Protein AF-A0A430PZG7-F1 (afdb_monomer_lite)

Foldseek 3Di:
DDDPPPPPPPPPPVQAKEWPDDPPDPDAWEWEQPPVVQFIDTPPFTAIDHDPPWWWDAKAKQADPQDGDQPQKGKAAPGGVRRGIGIGGRPVSVVVCVVVVNPSCPPQKGWIWMKIWTPDVVIHMHPTHIYIYHPDPPPPDDD

Structure (mmCIF, N/CA/C/O backbone):
data_AF-A0A430PZG7-F1
#
_entry.id   AF-A0A430PZG7-F1
#
loop_
_atom_site.group_PDB
_atom_site.id
_atom_site.type_symbol
_atom_site.label_atom_id
_atom_site.label_alt_id
_atom_site.label_comp_id
_atom_site.label_asym_id
_atom_site.label_entity_id
_atom_site.label_seq_id
_atom_site.pdbx_PDB_ins_code
_atom_site.Cartn_x
_atom_site.Cartn_y
_atom_site.Cartn_z
_atom_site.occupancy
_atom_site.B_iso_or_equiv
_atom_site.auth_seq_id
_atom_site.auth_comp_id
_atom_site.auth_asym_id
_atom_site.auth_atom_id
_atom_site.pdbx_PDB_model_num
ATOM 1 N N . MET A 1 1 ? 17.351 0.951 -57.650 1.00 34.56 1 MET A N 1
ATOM 2 C CA . MET A 1 1 ? 17.457 1.573 -56.314 1.00 34.56 1 MET A CA 1
ATOM 3 C C . MET A 1 1 ? 16.177 1.253 -55.570 1.00 34.56 1 MET A C 1
ATOM 5 O O . MET A 1 1 ? 15.161 1.896 -55.786 1.00 34.56 1 MET A O 1
ATOM 9 N N . THR A 1 2 ? 16.190 0.159 -54.822 1.00 31.84 2 THR A N 1
ATOM 10 C CA . THR A 1 2 ? 15.036 -0.359 -54.086 1.00 31.84 2 THR A CA 1
ATOM 11 C C . THR A 1 2 ? 15.119 0.154 -52.655 1.00 31.84 2 THR A C 1
ATOM 13 O O . THR A 1 2 ? 16.072 -0.141 -51.938 1.00 31.84 2 THR A O 1
ATOM 16 N N . TYR A 1 3 ? 14.143 0.974 -52.271 1.00 30.98 3 TYR A N 1
ATOM 17 C CA . TYR A 1 3 ? 13.978 1.476 -50.913 1.00 30.98 3 TYR A CA 1
ATOM 18 C C . TYR A 1 3 ? 13.617 0.306 -50.001 1.00 30.98 3 TYR A C 1
ATOM 20 O O . TYR A 1 3 ? 12.528 -0.253 -50.102 1.00 30.98 3 TYR A O 1
ATOM 28 N N . ASN A 1 4 ? 14.547 -0.080 -49.132 1.00 33.75 4 ASN A N 1
ATOM 29 C CA . ASN A 1 4 ? 14.292 -1.056 -48.085 1.00 33.75 4 ASN A CA 1
ATOM 30 C C . ASN A 1 4 ? 13.830 -0.295 -46.837 1.00 33.75 4 ASN A C 1
ATOM 32 O O . ASN A 1 4 ? 14.594 -0.056 -45.904 1.00 33.75 4 ASN A O 1
ATOM 36 N N . THR A 1 5 ? 12.581 0.171 -46.855 1.00 40.25 5 THR A N 1
ATOM 37 C CA . THR A 1 5 ? 11.892 0.658 -45.657 1.00 40.25 5 THR A CA 1
ATOM 38 C C . THR A 1 5 ? 11.521 -0.565 -44.833 1.00 40.25 5 THR A C 1
ATOM 40 O O . THR A 1 5 ? 10.411 -1.090 -44.901 1.00 40.25 5 THR A O 1
ATOM 43 N N . GLN A 1 6 ? 12.496 -1.060 -44.078 1.00 38.19 6 GLN A N 1
ATOM 44 C CA . GLN A 1 6 ? 12.262 -2.053 -43.049 1.00 38.19 6 GLN A CA 1
ATOM 45 C C . GLN A 1 6 ? 11.405 -1.370 -41.981 1.00 38.19 6 GLN A C 1
ATOM 47 O O . GLN A 1 6 ? 11.902 -0.614 -41.149 1.00 38.19 6 GLN A O 1
ATOM 52 N N . LEU A 1 7 ? 10.086 -1.574 -42.077 1.00 35.38 7 LEU A N 1
ATOM 53 C CA . LEU A 1 7 ? 9.143 -1.293 -41.007 1.00 35.38 7 LEU A CA 1
ATOM 54 C C . LEU A 1 7 ? 9.646 -2.049 -39.774 1.00 35.38 7 LEU A C 1
ATOM 56 O O . LEU A 1 7 ? 9.377 -3.238 -39.602 1.00 35.38 7 LEU A O 1
ATOM 60 N N . CYS A 1 8 ? 10.382 -1.355 -38.909 1.00 32.94 8 CYS A N 1
ATOM 61 C CA . CYS A 1 8 ? 10.441 -1.710 -37.506 1.00 32.94 8 CYS A CA 1
ATOM 62 C C . CYS A 1 8 ? 8.999 -1.638 -37.017 1.00 32.94 8 CYS A C 1
ATOM 64 O O . CYS A 1 8 ? 8.480 -0.561 -36.731 1.00 32.94 8 CYS A O 1
ATOM 66 N N . ALA A 1 9 ? 8.334 -2.791 -36.992 1.00 35.56 9 ALA A N 1
ATOM 67 C CA . ALA A 1 9 ? 7.151 -2.998 -36.192 1.00 35.56 9 ALA A CA 1
ATOM 68 C C . ALA A 1 9 ? 7.546 -2.620 -34.763 1.00 35.56 9 ALA A C 1
ATOM 70 O O . ALA A 1 9 ? 8.188 -3.391 -34.051 1.00 35.56 9 ALA A O 1
ATOM 71 N N . VAL A 1 10 ? 7.239 -1.378 -34.386 1.00 34.78 10 VAL A N 1
ATOM 72 C CA . VAL A 1 10 ? 7.299 -0.897 -33.015 1.00 34.78 10 VAL A CA 1
ATOM 73 C C . VAL A 1 10 ? 6.236 -1.700 -32.289 1.00 34.78 10 VAL A C 1
ATOM 75 O O . VAL A 1 10 ? 5.068 -1.322 -32.222 1.00 34.78 10 VAL A O 1
ATOM 78 N N . ILE A 1 11 ? 6.632 -2.876 -31.811 1.00 37.03 11 ILE A N 1
ATOM 79 C CA . ILE A 1 11 ? 5.901 -3.584 -30.780 1.00 37.03 11 ILE A CA 1
ATOM 80 C C . ILE A 1 11 ? 5.936 -2.613 -29.605 1.00 37.03 11 ILE A C 1
ATOM 82 O O . ILE A 1 11 ? 6.942 -2.504 -28.906 1.00 37.03 11 ILE A O 1
ATOM 86 N N . PHE A 1 12 ? 4.857 -1.846 -29.443 1.00 36.16 12 PHE A N 1
ATOM 87 C CA . PHE A 1 12 ? 4.535 -1.122 -28.224 1.00 36.16 12 PHE A CA 1
ATOM 88 C C . PHE A 1 12 ? 4.353 -2.174 -27.125 1.00 36.16 12 PHE A C 1
ATOM 90 O O . PHE A 1 12 ? 3.245 -2.496 -26.705 1.00 36.16 12 PHE A O 1
ATOM 97 N N . VAL A 1 13 ? 5.461 -2.737 -26.644 1.00 39.88 13 VAL A N 1
ATOM 98 C CA . VAL A 1 13 ? 5.523 -3.249 -25.288 1.00 39.88 13 VAL A CA 1
ATOM 99 C C . VAL A 1 13 ? 5.446 -1.988 -24.444 1.00 39.88 13 VAL A C 1
ATOM 101 O O . VAL A 1 13 ? 6.457 -1.365 -24.131 1.00 39.88 13 VAL A O 1
ATOM 104 N N . GLN A 1 14 ? 4.222 -1.527 -24.179 1.00 46.38 14 GLN A N 1
ATOM 105 C CA . GLN A 1 14 ? 3.980 -0.585 -23.102 1.00 46.38 14 GLN A CA 1
ATOM 106 C C . GLN A 1 14 ? 4.698 -1.181 -21.891 1.00 46.38 14 GLN A C 1
ATOM 108 O O . GLN A 1 14 ? 4.328 -2.254 -21.415 1.00 46.38 14 GLN A O 1
ATOM 113 N N . CYS A 1 15 ? 5.787 -0.538 -21.472 1.00 50.47 15 CYS A N 1
ATOM 114 C CA . CYS A 1 15 ? 6.477 -0.809 -20.221 1.00 50.47 15 CYS A CA 1
ATOM 115 C C . CYS A 1 15 ? 5.497 -0.504 -19.079 1.00 50.47 15 CYS A C 1
ATOM 117 O O . CYS A 1 15 ? 5.579 0.549 -18.457 1.00 50.47 15 CYS A O 1
ATOM 119 N N . GLU A 1 16 ? 4.499 -1.362 -18.876 1.00 62.16 16 GLU A N 1
ATOM 120 C CA . GLU A 1 16 ? 3.586 -1.284 -17.744 1.00 62.16 16 GLU A CA 1
ATOM 121 C C . GLU A 1 16 ? 4.390 -1.664 -16.493 1.00 62.16 16 GLU A C 1
ATOM 123 O O . GLU A 1 16 ? 5.098 -2.672 -16.481 1.00 62.16 16 GLU A O 1
ATOM 128 N N . LEU A 1 17 ? 4.301 -0.855 -15.436 1.00 68.44 17 LEU A N 1
ATOM 129 C CA . LEU A 1 17 ? 4.781 -1.267 -14.120 1.00 68.44 17 LEU A CA 1
ATOM 130 C C . LEU A 1 17 ? 3.878 -2.393 -13.616 1.00 68.44 17 LEU A C 1
ATOM 132 O O . LEU A 1 17 ? 2.650 -2.327 -13.742 1.00 68.44 17 LEU A O 1
ATOM 136 N N . PHE A 1 18 ? 4.470 -3.417 -13.010 1.00 76.94 18 PHE A N 1
ATOM 137 C CA . PHE A 1 18 ? 3.711 -4.555 -12.501 1.00 76.94 18 PHE A CA 1
ATOM 138 C C . PHE A 1 18 ? 3.881 -4.691 -11.004 1.00 76.94 18 PHE A C 1
ATOM 140 O O . PHE A 1 18 ? 4.984 -4.588 -10.480 1.00 76.94 18 PHE A O 1
ATOM 147 N N . TRP A 1 19 ? 2.793 -5.004 -10.316 1.00 80.06 19 TRP A N 1
ATOM 148 C CA . TRP A 1 19 ? 2.887 -5.481 -8.948 1.00 80.06 19 TRP A CA 1
ATOM 149 C C . TRP A 1 19 ? 3.548 -6.863 -8.896 1.00 80.06 19 TRP A C 1
ATOM 151 O O . TRP A 1 19 ? 3.522 -7.628 -9.862 1.00 80.06 19 TRP A O 1
ATOM 161 N N . ASN A 1 20 ? 4.101 -7.213 -7.740 1.00 78.12 20 ASN A N 1
ATOM 162 C CA . ASN A 1 20 ? 4.488 -8.583 -7.413 1.00 78.12 20 ASN A CA 1
ATOM 163 C C . ASN A 1 20 ? 3.282 -9.528 -7.210 1.00 78.12 20 ASN A C 1
ATOM 165 O O . ASN A 1 20 ? 3.479 -10.737 -7.100 1.00 78.12 20 ASN A O 1
ATOM 169 N N . PHE A 1 21 ? 2.050 -9.006 -7.201 1.00 71.88 21 PHE A N 1
ATOM 170 C CA . PHE A 1 21 ? 0.810 -9.786 -7.186 1.00 71.88 21 PHE A CA 1
ATOM 171 C C . PHE A 1 21 ? 0.564 -10.525 -8.522 1.00 71.88 21 PHE A C 1
ATOM 173 O O . PHE A 1 21 ? 0.970 -10.041 -9.584 1.00 71.88 21 PHE A O 1
ATOM 180 N N . PRO A 1 22 ? -0.148 -11.668 -8.533 1.00 64.62 22 PRO A N 1
ATOM 181 C CA . PRO A 1 22 ? -0.495 -12.358 -9.775 1.00 64.62 22 PRO A CA 1
ATOM 182 C C . PRO A 1 22 ? -1.422 -11.496 -10.655 1.00 64.62 22 PRO A C 1
ATOM 184 O O . PRO A 1 22 ? -2.480 -11.056 -10.209 1.00 64.62 22 PRO A O 1
ATOM 187 N N . ARG A 1 23 ? -1.070 -11.306 -11.937 1.00 53.47 23 ARG A N 1
ATOM 188 C CA . ARG A 1 23 ? -1.776 -10.415 -12.894 1.00 53.47 23 ARG A CA 1
ATOM 189 C C . ARG A 1 23 ? -3.257 -10.769 -13.121 1.00 53.47 23 ARG A C 1
ATOM 191 O O . ARG A 1 23 ? -4.040 -9.888 -13.460 1.00 53.47 23 ARG A O 1
ATOM 198 N N . ASN A 1 24 ? -3.627 -12.037 -12.922 1.00 56.62 24 ASN A N 1
ATOM 199 C CA . ASN A 1 24 ? -4.987 -12.566 -13.103 1.00 56.62 24 ASN A CA 1
ATOM 200 C C . ASN A 1 24 ? -5.704 -12.851 -11.775 1.00 56.62 24 ASN A C 1
ATOM 202 O O . ASN A 1 24 ? -6.746 -13.510 -11.774 1.00 56.62 24 ASN A O 1
ATOM 206 N N . SER A 1 25 ? -5.147 -12.408 -10.645 1.00 51.81 25 SER A N 1
ATOM 207 C CA . SER A 1 25 ? -5.784 -12.653 -9.360 1.00 51.81 25 SER A CA 1
ATOM 208 C C . SER A 1 25 ? -7.053 -11.803 -9.252 1.00 51.81 25 SER A C 1
ATOM 210 O O . SER A 1 25 ? -7.007 -10.574 -9.246 1.00 51.81 25 SER A O 1
ATOM 212 N N . ARG A 1 26 ? -8.206 -12.480 -9.200 1.00 55.75 26 ARG A N 1
ATOM 213 C CA . ARG A 1 26 ? -9.476 -11.898 -8.736 1.00 55.75 26 ARG A CA 1
ATOM 214 C C . ARG A 1 26 ? -9.515 -11.792 -7.208 1.00 55.75 26 ARG A C 1
ATOM 216 O O . ARG A 1 26 ? -10.547 -11.415 -6.659 1.00 55.75 26 ARG A O 1
ATOM 223 N N . GLU A 1 27 ? -8.442 -12.184 -6.525 1.00 56.06 27 GLU A N 1
ATOM 224 C CA . GLU A 1 27 ? -8.384 -12.185 -5.074 1.00 56.06 27 GLU A CA 1
ATOM 225 C C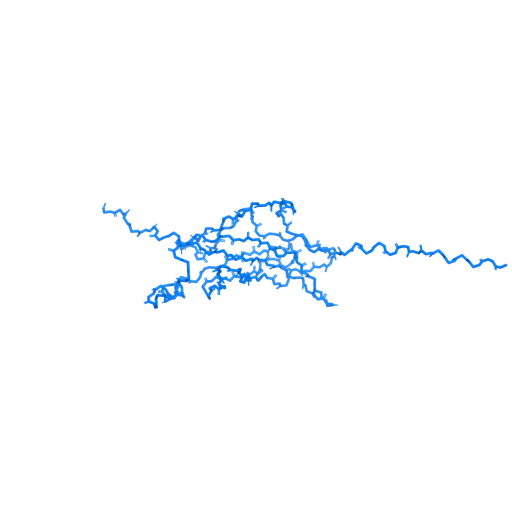 . GLU A 1 27 ? -8.264 -10.749 -4.586 1.00 56.06 27 GLU A C 1
ATOM 227 O O . GLU A 1 27 ? -7.464 -9.950 -5.070 1.00 56.06 27 GLU A O 1
ATOM 232 N N . VAL A 1 28 ? -9.102 -10.428 -3.615 1.00 61.09 28 VAL A N 1
ATOM 233 C CA . VAL A 1 28 ? -8.992 -9.209 -2.838 1.00 61.09 28 VAL A CA 1
ATOM 234 C C . VAL A 1 28 ? -8.061 -9.545 -1.678 1.00 61.09 28 VAL A C 1
ATOM 236 O O . VAL A 1 28 ? -8.446 -10.276 -0.772 1.00 61.09 28 VAL A O 1
ATOM 239 N N . PHE A 1 29 ? -6.820 -9.069 -1.721 1.00 68.12 29 PHE A N 1
ATOM 240 C CA . PHE A 1 29 ? -5.896 -9.193 -0.584 1.00 68.12 29 PHE A CA 1
ATOM 241 C C . PHE A 1 29 ? -6.367 -8.335 0.589 1.00 68.12 29 PHE A C 1
ATOM 243 O O . PHE A 1 29 ? -6.861 -7.207 0.441 1.00 68.12 29 PHE A O 1
ATOM 250 N N . HIS A 1 30 ? -6.174 -8.919 1.764 1.00 70.44 30 HIS A N 1
ATOM 251 C CA . HIS A 1 30 ? -6.476 -8.332 3.051 1.00 70.44 30 HIS A CA 1
ATOM 252 C C . HIS A 1 30 ? -5.224 -7.648 3.596 1.00 70.44 30 HIS A C 1
ATOM 254 O O . HIS A 1 30 ? -4.127 -8.209 3.602 1.00 70.44 30 HIS A O 1
ATOM 260 N N . ALA A 1 31 ? -5.405 -6.411 4.030 1.00 76.06 31 ALA A N 1
ATOM 261 C CA . ALA A 1 31 ? -4.413 -5.612 4.710 1.00 76.06 31 ALA A CA 1
ATOM 262 C C . ALA A 1 31 ? -4.834 -5.467 6.174 1.00 76.06 31 ALA A C 1
ATOM 264 O O . ALA A 1 31 ? -5.968 -5.078 6.465 1.00 76.06 31 ALA A O 1
ATOM 265 N N . TYR A 1 32 ? -3.919 -5.784 7.085 1.00 75.38 32 TYR A N 1
ATOM 266 C CA . TYR A 1 32 ? -4.182 -5.807 8.520 1.00 75.38 32 TYR A CA 1
ATOM 267 C C . TYR A 1 32 ? -3.515 -4.619 9.192 1.00 75.38 32 TYR A C 1
ATOM 269 O O . TYR A 1 32 ? -2.310 -4.399 9.042 1.00 75.38 32 TYR A O 1
ATOM 277 N N . VAL A 1 33 ? -4.296 -3.849 9.945 1.00 74.12 33 VAL A N 1
ATOM 278 C CA . VAL A 1 33 ? -3.761 -2.752 10.749 1.00 74.12 33 VAL A CA 1
ATOM 279 C C . VAL A 1 33 ? -3.058 -3.331 11.975 1.00 74.12 33 VAL A C 1
ATOM 281 O O . VAL A 1 33 ? -3.681 -3.953 12.829 1.00 74.12 33 VAL A O 1
ATOM 284 N N . ASN A 1 34 ? -1.751 -3.101 12.084 1.00 72.50 34 ASN A N 1
ATOM 285 C CA . ASN A 1 34 ? -1.009 -3.338 13.313 1.00 72.50 34 ASN A CA 1
ATOM 286 C C . ASN A 1 34 ? -0.965 -2.034 14.113 1.00 72.50 34 ASN A C 1
ATOM 288 O O . ASN A 1 34 ? -0.088 -1.194 13.906 1.00 72.50 34 ASN A O 1
ATOM 292 N N . GLU A 1 35 ? -1.918 -1.877 15.032 1.00 67.12 35 GLU A N 1
ATOM 293 C CA . GLU A 1 35 ? -2.051 -0.668 15.854 1.00 67.12 35 GLU A CA 1
ATOM 294 C C . GLU A 1 35 ? -0.794 -0.390 16.693 1.00 67.12 35 GLU A C 1
ATOM 296 O O . GLU A 1 35 ? -0.384 0.758 16.817 1.00 67.12 35 GLU A O 1
ATOM 301 N N . LYS A 1 36 ? -0.124 -1.433 17.207 1.00 70.25 36 LYS A N 1
ATOM 302 C CA . LYS A 1 36 ? 1.083 -1.285 18.043 1.00 70.25 36 LYS A CA 1
ATOM 303 C C . LYS A 1 36 ? 2.286 -0.754 17.268 1.00 70.25 36 LYS A C 1
ATOM 305 O O . LYS A 1 36 ? 3.135 -0.088 17.848 1.00 70.25 36 LYS A O 1
ATOM 310 N N . ALA A 1 37 ? 2.384 -1.108 15.990 1.00 66.81 37 ALA A N 1
ATOM 311 C CA . ALA A 1 37 ? 3.490 -0.717 15.125 1.00 66.81 37 ALA A CA 1
ATOM 312 C C . ALA A 1 37 ? 3.136 0.454 14.196 1.00 66.81 37 ALA A C 1
ATOM 314 O O . ALA A 1 37 ? 3.961 0.807 13.358 1.00 66.81 37 ALA A O 1
ATOM 315 N N . HIS A 1 38 ? 1.912 0.996 14.277 1.00 72.19 38 HIS A N 1
ATOM 316 C CA . HIS A 1 38 ? 1.384 2.050 13.393 1.00 72.19 38 HIS A CA 1
ATOM 317 C C . HIS A 1 38 ? 1.593 1.762 11.894 1.00 72.19 38 HIS A C 1
ATOM 319 O O . HIS A 1 38 ? 1.737 2.660 11.060 1.00 72.19 38 HIS A O 1
ATOM 325 N N . THR A 1 39 ? 1.597 0.478 11.535 1.00 73.81 39 THR A N 1
ATOM 326 C CA . THR A 1 39 ? 1.826 -0.013 10.173 1.00 73.81 39 THR A CA 1
ATOM 327 C C . THR A 1 39 ? 0.652 -0.846 9.713 1.00 73.81 39 THR A C 1
ATOM 329 O O . THR A 1 39 ? -0.072 -1.436 10.514 1.00 73.81 39 THR A O 1
ATOM 332 N N . ILE A 1 40 ? 0.472 -0.915 8.400 1.00 77.31 40 ILE A N 1
ATOM 333 C CA . ILE A 1 40 ? -0.470 -1.847 7.803 1.00 77.31 40 ILE A CA 1
ATOM 334 C C . ILE A 1 40 ? 0.327 -2.937 7.109 1.00 77.31 40 ILE A C 1
ATOM 336 O O . ILE A 1 40 ? 1.117 -2.679 6.199 1.00 77.31 40 ILE A O 1
ATOM 340 N N . GLN A 1 41 ? 0.111 -4.164 7.559 1.00 76.69 41 GLN A N 1
ATOM 341 C CA . GLN A 1 41 ? 0.723 -5.339 6.972 1.00 76.69 41 GLN A CA 1
ATOM 342 C C . GLN A 1 41 ? -0.119 -5.793 5.786 1.00 76.69 41 GLN A C 1
ATOM 344 O O . GLN A 1 41 ? -1.307 -6.082 5.924 1.00 76.69 41 GLN A O 1
ATOM 349 N N . VAL A 1 42 ? 0.508 -5.847 4.615 1.00 75.62 42 VAL A N 1
ATOM 350 C CA . VAL A 1 42 ? -0.094 -6.345 3.377 1.00 75.62 42 VAL A CA 1
ATOM 351 C C . VAL A 1 42 ? 0.654 -7.606 2.979 1.00 75.62 42 VAL A C 1
ATOM 353 O O . VAL A 1 42 ? 1.887 -7.600 2.943 1.00 75.62 42 VAL A O 1
ATOM 356 N N . PHE A 1 43 ? -0.087 -8.677 2.700 1.00 70.69 43 PHE A N 1
ATOM 357 C CA . PHE A 1 43 ? 0.477 -9.945 2.253 1.00 70.69 43 PHE A CA 1
ATOM 358 C C . PHE A 1 43 ? -0.111 -10.350 0.889 1.00 70.69 43 PHE A C 1
ATOM 360 O O . PHE A 1 43 ? -1.331 -10.481 0.786 1.00 70.69 43 PHE A O 1
ATOM 367 N N . PRO A 1 44 ? 0.733 -10.573 -0.144 1.00 72.88 44 PRO A N 1
ATOM 368 C CA . PRO A 1 44 ? 2.191 -10.401 -0.129 1.00 72.88 44 PRO A CA 1
ATOM 369 C C . PRO A 1 44 ? 2.602 -8.918 -0.022 1.00 72.88 44 PRO A C 1
ATOM 371 O O . PRO A 1 44 ? 1.780 -8.019 -0.191 1.00 72.88 44 PRO A O 1
ATOM 374 N N . SER A 1 45 ? 3.868 -8.661 0.321 1.00 79.25 45 SER A N 1
ATOM 375 C CA . SER A 1 45 ? 4.371 -7.301 0.555 1.00 79.25 45 SER A CA 1
ATOM 376 C C . SER A 1 45 ? 4.226 -6.416 -0.683 1.00 79.25 45 SER A C 1
ATOM 378 O O . SER A 1 45 ? 4.266 -6.897 -1.811 1.00 79.25 45 SER A O 1
ATOM 380 N N . ILE A 1 46 ? 4.088 -5.107 -0.485 1.00 84.38 46 ILE A N 1
ATOM 381 C CA . ILE A 1 46 ? 3.939 -4.155 -1.589 1.00 84.38 46 ILE A CA 1
ATOM 382 C C . ILE A 1 46 ? 5.288 -3.975 -2.291 1.00 84.38 46 ILE A C 1
ATOM 384 O O . ILE A 1 46 ? 6.178 -3.266 -1.813 1.00 84.38 46 ILE A O 1
ATOM 388 N N . GLN A 1 47 ? 5.424 -4.614 -3.450 1.00 88.00 47 GLN A N 1
ATOM 389 C CA . GLN A 1 47 ? 6.589 -4.480 -4.312 1.00 88.00 47 GLN A CA 1
ATOM 390 C C . GLN A 1 47 ? 6.164 -4.278 -5.766 1.00 88.00 47 GLN A C 1
ATOM 392 O O . GLN A 1 47 ? 5.348 -5.019 -6.315 1.00 88.00 47 GLN A O 1
ATOM 397 N N . VAL A 1 48 ? 6.778 -3.294 -6.409 1.00 85.75 48 VAL A N 1
ATOM 398 C CA . VAL A 1 48 ? 6.605 -2.986 -7.825 1.00 85.75 48 VAL A CA 1
ATOM 399 C C . VAL A 1 48 ? 7.818 -3.499 -8.589 1.00 85.75 48 VAL A C 1
ATOM 401 O O . VAL A 1 48 ? 8.960 -3.192 -8.255 1.00 85.75 48 VAL A O 1
ATOM 404 N N . LYS A 1 49 ? 7.574 -4.274 -9.642 1.00 87.69 49 LYS A N 1
ATOM 405 C CA . LYS A 1 49 ? 8.575 -4.602 -10.651 1.00 87.69 49 LYS A CA 1
ATOM 406 C C . LYS A 1 49 ? 8.765 -3.382 -11.538 1.00 87.69 49 LYS A C 1
ATOM 408 O O . LYS A 1 49 ? 7.894 -3.040 -12.340 1.00 87.69 49 LYS A O 1
ATOM 413 N N . LEU A 1 50 ? 9.903 -2.732 -11.345 1.00 85.00 50 LEU A N 1
ATOM 414 C CA . LEU A 1 50 ? 10.325 -1.582 -12.125 1.00 85.00 50 LEU A CA 1
ATOM 415 C C . LEU A 1 50 ? 10.871 -2.055 -13.473 1.00 85.00 50 LEU A C 1
ATOM 417 O O . LEU A 1 50 ? 11.527 -3.092 -13.567 1.00 85.00 50 LEU A O 1
ATOM 421 N N . THR A 1 51 ? 10.581 -1.295 -14.523 1.00 81.50 51 THR A N 1
ATOM 422 C CA . THR A 1 51 ? 11.284 -1.433 -15.801 1.00 81.50 51 THR A CA 1
ATOM 423 C C . THR A 1 51 ? 12.701 -0.878 -15.665 1.00 81.50 51 THR A C 1
ATOM 425 O O . THR A 1 51 ? 12.941 -0.066 -14.772 1.00 81.50 51 THR A O 1
ATOM 428 N N . ASN A 1 52 ? 13.635 -1.311 -16.520 1.00 74.12 52 ASN A N 1
ATOM 429 C CA . ASN A 1 52 ? 15.030 -0.856 -16.457 1.00 74.12 52 ASN A CA 1
ATOM 430 C C . ASN A 1 52 ? 15.1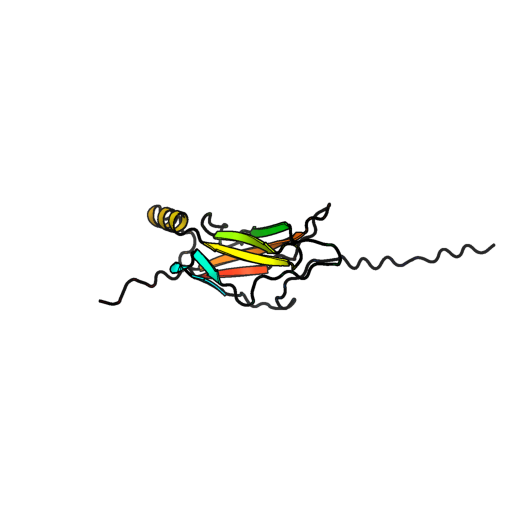07 0.675 -16.336 1.00 74.12 52 ASN A C 1
ATOM 432 O O . ASN A 1 52 ? 14.396 1.387 -17.046 1.00 74.12 52 ASN A O 1
ATOM 436 N N . ASP A 1 53 ? 15.934 1.138 -15.398 1.00 76.94 53 ASP A N 1
ATOM 437 C CA . ASP A 1 53 ? 16.181 2.548 -15.066 1.00 76.94 53 ASP A CA 1
ATOM 438 C C . ASP A 1 53 ? 14.986 3.346 -14.493 1.00 76.94 53 ASP A C 1
ATOM 440 O O . ASP A 1 53 ? 15.138 4.526 -14.167 1.00 76.94 53 ASP A O 1
ATOM 444 N N . SER A 1 54 ? 13.814 2.728 -14.286 1.00 85.19 54 SER A N 1
ATOM 445 C CA . SER A 1 54 ? 12.701 3.354 -13.554 1.00 85.19 54 SER A CA 1
ATOM 446 C C . SER A 1 54 ? 12.931 3.298 -12.040 1.00 85.19 54 SER A C 1
ATOM 448 O O . SER A 1 54 ? 13.456 2.325 -11.504 1.00 85.19 54 SER A O 1
ATOM 450 N N . LYS A 1 55 ? 12.463 4.332 -11.333 1.00 92.62 55 LYS A N 1
ATOM 451 C CA . LYS A 1 55 ? 12.411 4.409 -9.864 1.00 92.62 55 LYS A CA 1
ATOM 452 C C . LYS A 1 55 ? 10.969 4.586 -9.413 1.00 92.62 55 LYS A C 1
ATOM 454 O O . LYS A 1 55 ? 10.220 5.301 -10.070 1.00 92.62 55 LYS A O 1
ATOM 459 N N . LEU A 1 56 ? 10.587 3.960 -8.306 1.00 93.56 56 LEU A N 1
ATOM 460 C CA . LEU A 1 56 ? 9.271 4.145 -7.693 1.00 93.56 56 LEU A CA 1
ATOM 461 C C . LEU A 1 56 ? 9.180 5.541 -7.059 1.00 93.56 56 LEU A C 1
ATOM 463 O O . LEU A 1 56 ? 9.976 5.858 -6.176 1.00 93.56 56 LEU A O 1
ATOM 467 N N . CYS A 1 57 ? 8.203 6.347 -7.479 1.00 94.31 57 CYS A N 1
ATOM 468 C CA . CYS A 1 57 ? 8.009 7.715 -6.996 1.00 94.31 57 CYS A CA 1
ATOM 469 C C . CYS A 1 57 ? 6.897 7.814 -5.954 1.00 94.31 57 CYS A C 1
ATOM 471 O O . CYS A 1 57 ? 7.043 8.512 -4.950 1.00 94.31 57 CYS A O 1
ATOM 473 N N . SER A 1 58 ? 5.782 7.125 -6.195 1.00 94.88 58 SER A N 1
ATOM 474 C CA . SER A 1 58 ? 4.579 7.235 -5.376 1.00 94.88 58 SER A CA 1
ATOM 475 C C . SER A 1 58 ? 3.893 5.882 -5.211 1.00 94.88 58 SER A C 1
ATOM 477 O O . SER A 1 58 ? 3.952 5.008 -6.079 1.00 94.88 58 SER A O 1
ATOM 479 N N . ILE A 1 59 ? 3.225 5.724 -4.069 1.00 93.62 59 ILE A N 1
ATOM 480 C CA . ILE A 1 59 ? 2.193 4.713 -3.856 1.00 93.62 59 ILE A CA 1
ATOM 481 C C . ILE A 1 59 ? 0.959 5.449 -3.370 1.00 93.62 59 ILE A C 1
ATOM 483 O O . ILE A 1 59 ? 1.003 6.127 -2.344 1.00 93.62 59 ILE A O 1
ATOM 487 N N . SER A 1 60 ? -0.145 5.299 -4.087 1.00 93.31 60 SER A N 1
ATOM 488 C CA . SER A 1 60 ? -1.375 6.024 -3.799 1.00 93.31 60 SER A CA 1
ATOM 489 C C . SER A 1 60 ? -2.545 5.071 -3.654 1.00 93.31 60 SER A C 1
ATOM 491 O O . SER A 1 60 ? -2.695 4.103 -4.404 1.00 93.31 60 SER A O 1
ATOM 493 N N . LEU A 1 61 ? -3.392 5.373 -2.677 1.00 91.94 61 LEU A N 1
ATOM 494 C CA . LEU A 1 61 ? -4.695 4.749 -2.534 1.00 91.94 61 LEU A CA 1
ATOM 495 C C . LEU A 1 61 ? -5.718 5.569 -3.309 1.00 91.94 61 LEU A C 1
ATOM 497 O O . LEU A 1 61 ? -5.676 6.796 -3.312 1.00 91.94 61 LEU A O 1
ATOM 501 N N . LEU A 1 62 ? -6.640 4.873 -3.956 1.00 92.75 62 LEU A N 1
ATOM 502 C CA . LEU A 1 62 ? -7.749 5.452 -4.693 1.00 92.75 62 LEU A CA 1
ATOM 503 C C . LEU A 1 62 ? -9.056 4.959 -4.086 1.00 92.75 62 LEU A C 1
ATOM 505 O O . LEU A 1 62 ? -9.143 3.832 -3.580 1.00 92.75 62 LEU A O 1
ATOM 509 N N . SER A 1 63 ? -10.087 5.794 -4.186 1.00 90.75 63 SER A N 1
ATOM 510 C CA . SER A 1 63 ? -11.436 5.400 -3.812 1.00 90.75 63 SER A CA 1
ATOM 511 C C . SER A 1 63 ? -11.904 4.213 -4.653 1.00 90.75 63 SER A C 1
ATOM 513 O O . SER A 1 63 ? -11.479 3.978 -5.792 1.00 90.75 63 SER A O 1
ATOM 515 N N . SER A 1 64 ? -12.803 3.435 -4.070 1.00 85.62 64 SER A N 1
ATOM 516 C CA . SER A 1 64 ? -13.592 2.461 -4.811 1.00 85.62 64 SER A CA 1
ATOM 517 C C . SER A 1 64 ? -15.012 2.990 -5.003 1.00 85.62 64 SER A C 1
ATOM 519 O O . SER A 1 64 ? -15.381 4.033 -4.472 1.00 85.62 64 SER A O 1
ATOM 521 N N . GLY A 1 65 ? -15.854 2.236 -5.713 1.00 83.31 65 GLY A N 1
ATOM 522 C CA . GLY A 1 65 ? -17.292 2.522 -5.740 1.00 83.31 65 GLY A CA 1
ATOM 523 C C . GLY A 1 65 ? -17.991 2.335 -4.383 1.00 83.31 65 GLY A C 1
ATOM 524 O O . GLY A 1 65 ? -19.192 2.557 -4.306 1.00 83.31 65 GLY A O 1
ATOM 525 N N . ARG A 1 66 ? -17.276 1.880 -3.339 1.00 83.00 66 ARG A N 1
ATOM 526 C CA . ARG A 1 66 ? -17.814 1.621 -1.994 1.00 83.00 66 ARG A CA 1
ATOM 527 C C . ARG A 1 66 ? -17.284 2.573 -0.928 1.00 83.00 66 ARG A C 1
ATOM 529 O O . ARG A 1 66 ? -18.045 2.925 -0.037 1.00 83.00 66 ARG A O 1
ATOM 536 N N . ASN A 1 67 ? -16.001 2.929 -0.987 1.00 88.31 67 ASN A N 1
ATOM 537 C CA . ASN A 1 67 ? -15.352 3.731 0.046 1.00 88.31 67 ASN A CA 1
ATOM 538 C C . ASN A 1 67 ? -14.436 4.797 -0.550 1.00 88.31 67 ASN A C 1
ATOM 540 O O . ASN A 1 67 ? -13.672 4.535 -1.488 1.00 88.31 67 ASN A O 1
ATOM 544 N N . SER A 1 68 ? -14.481 5.975 0.060 1.00 90.50 68 SER A N 1
ATOM 545 C CA . SER A 1 68 ? -13.483 7.027 -0.074 1.00 90.50 68 SER A CA 1
ATOM 546 C C . SER A 1 68 ? -12.192 6.617 0.636 1.00 90.50 68 SER A C 1
ATOM 548 O O . SER A 1 68 ? -12.209 5.816 1.573 1.00 90.50 68 SER A O 1
ATOM 550 N N . VAL A 1 69 ? -11.055 7.173 0.211 1.00 90.38 69 VAL A N 1
ATOM 551 C CA . VAL A 1 69 ? -9.779 6.945 0.905 1.00 90.38 69 VAL A CA 1
ATOM 552 C C . VAL A 1 69 ? -9.817 7.680 2.249 1.00 90.38 69 VAL A C 1
ATOM 554 O O . VAL A 1 69 ? -9.949 8.905 2.255 1.00 90.38 69 VAL A O 1
ATOM 557 N N . PRO A 1 70 ? -9.706 6.979 3.388 1.00 89.31 70 PRO A N 1
ATOM 558 C CA . PRO A 1 70 ? -9.667 7.634 4.683 1.00 89.31 70 PRO A CA 1
ATOM 559 C C . PRO A 1 70 ? -8.332 8.357 4.889 1.00 89.31 70 PRO A C 1
ATOM 561 O O . PRO A 1 70 ? -7.272 7.859 4.518 1.00 89.31 70 PRO A O 1
ATOM 564 N N . ASN A 1 71 ? -8.362 9.496 5.580 1.00 89.81 71 ASN A N 1
ATOM 565 C CA . ASN A 1 71 ? -7.166 10.292 5.883 1.00 89.81 71 ASN A CA 1
ATOM 566 C C . ASN A 1 71 ? -6.205 9.639 6.895 1.00 89.81 71 ASN A C 1
ATOM 568 O O . ASN A 1 71 ? -5.143 10.191 7.178 1.00 89.81 71 ASN A O 1
ATOM 572 N N . PHE A 1 72 ? -6.572 8.492 7.465 1.00 88.56 72 PHE A N 1
ATOM 573 C CA . PHE A 1 72 ? -5.756 7.751 8.420 1.00 88.56 72 PHE A CA 1
ATOM 574 C C . PHE A 1 72 ? -4.969 6.598 7.785 1.00 88.56 72 PHE A C 1
ATOM 576 O O . PHE A 1 72 ? -4.277 5.889 8.510 1.00 88.56 72 PHE A O 1
ATOM 583 N N . ILE A 1 73 ? -5.040 6.412 6.461 1.00 88.12 73 ILE A N 1
ATOM 584 C CA . ILE A 1 73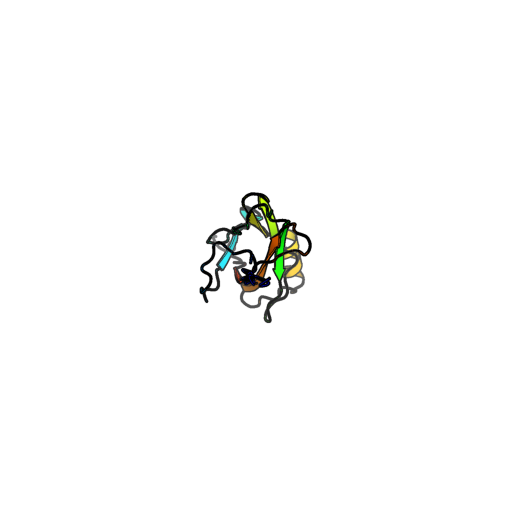 ? -4.242 5.419 5.733 1.00 88.12 73 ILE A CA 1
ATOM 585 C C . ILE A 1 73 ? -3.484 6.098 4.595 1.00 88.12 73 ILE A C 1
ATOM 587 O O . ILE A 1 73 ? -4.079 6.825 3.804 1.00 88.12 73 ILE A O 1
ATOM 591 N N . HIS A 1 74 ? -2.183 5.821 4.484 1.00 90.31 74 HIS A N 1
ATOM 592 C CA . HIS A 1 74 ? -1.317 6.426 3.467 1.00 90.31 74 HIS A CA 1
ATOM 593 C C . HIS A 1 74 ? -0.393 5.398 2.827 1.00 90.31 74 HIS A C 1
ATOM 595 O O . HIS A 1 74 ? 0.073 4.478 3.499 1.00 90.31 74 HIS A O 1
ATOM 601 N N . GLY A 1 75 ? -0.104 5.580 1.538 1.00 91.12 75 GLY A N 1
ATOM 602 C CA . GLY A 1 75 ? 0.935 4.839 0.829 1.00 91.12 75 GLY A CA 1
ATOM 603 C C . GLY A 1 75 ? 2.267 5.572 0.860 1.00 91.12 75 GLY A C 1
ATOM 604 O O . GLY A 1 75 ? 2.316 6.787 0.710 1.00 91.12 75 GLY A O 1
ATOM 605 N N . ASN A 1 76 ? 3.348 4.828 1.082 1.00 92.25 76 ASN A N 1
ATOM 606 C CA . ASN A 1 76 ? 4.692 5.372 1.217 1.00 92.25 76 ASN A CA 1
ATOM 607 C C . ASN A 1 76 ? 5.700 4.526 0.441 1.00 92.25 76 ASN A C 1
ATOM 609 O O . ASN A 1 76 ? 5.552 3.307 0.306 1.00 92.25 76 ASN A O 1
ATOM 613 N N . VAL A 1 77 ? 6.761 5.177 -0.032 1.00 93.38 77 VAL A N 1
ATOM 614 C CA . VAL A 1 77 ? 7.887 4.506 -0.681 1.00 93.38 77 VAL A CA 1
ATOM 615 C C . VAL A 1 77 ? 8.949 4.190 0.365 1.00 93.38 77 VAL A C 1
ATOM 617 O O . VAL A 1 77 ? 9.424 5.078 1.065 1.00 93.38 77 VAL A O 1
ATOM 620 N N . LEU A 1 78 ? 9.324 2.915 0.462 1.00 91.69 78 LEU A N 1
ATOM 621 C CA . LEU A 1 78 ? 10.391 2.443 1.344 1.00 91.69 78 LEU A CA 1
ATOM 622 C C . LEU A 1 78 ? 11.741 2.440 0.624 1.00 91.69 78 LEU A C 1
ATOM 624 O O . LEU A 1 78 ? 12.764 2.789 1.203 1.00 91.69 78 LEU A O 1
ATOM 628 N N . ASN A 1 79 ? 11.756 2.012 -0.640 1.00 92.25 79 ASN A N 1
ATOM 629 C CA . ASN A 1 79 ? 12.962 1.979 -1.456 1.00 92.25 79 ASN A CA 1
ATOM 630 C C . ASN A 1 79 ? 12.606 2.223 -2.925 1.00 92.25 79 ASN A C 1
ATOM 632 O O . ASN A 1 79 ? 12.018 1.359 -3.579 1.00 92.25 79 ASN A O 1
ATOM 636 N N . GLN A 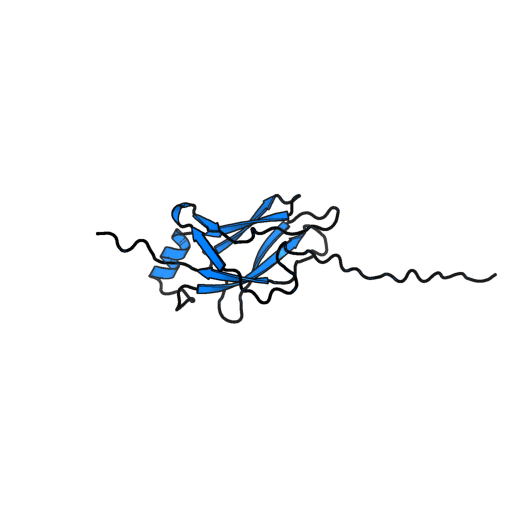1 80 ? 12.997 3.392 -3.433 1.00 93.62 80 GLN A N 1
ATOM 637 C CA . GLN A 1 80 ? 12.688 3.826 -4.795 1.00 93.62 80 GLN A CA 1
ATOM 638 C C . GLN A 1 80 ? 13.317 2.918 -5.860 1.00 93.62 80 GLN A C 1
ATOM 640 O O . GLN A 1 80 ? 12.677 2.616 -6.861 1.00 93.62 80 GLN A O 1
ATOM 645 N N . GLU A 1 81 ? 14.550 2.457 -5.641 1.00 92.50 81 GLU A N 1
ATOM 646 C CA . GLU A 1 81 ? 15.329 1.691 -6.627 1.00 92.50 81 GLU A CA 1
ATOM 647 C C . GLU A 1 81 ? 14.912 0.222 -6.698 1.00 92.50 81 GLU A C 1
ATOM 649 O O . GLU A 1 81 ? 14.995 -0.407 -7.746 1.00 92.50 81 GLU A O 1
ATOM 654 N N . LYS A 1 82 ? 14.439 -0.331 -5.578 1.00 89.88 82 LYS A N 1
ATOM 655 C CA . LYS A 1 82 ? 13.958 -1.718 -5.495 1.00 89.88 82 LYS A CA 1
ATOM 656 C C . LYS A 1 82 ? 12.445 -1.848 -5.678 1.00 89.88 82 LYS A C 1
ATOM 658 O O . LYS A 1 82 ? 11.927 -2.964 -5.650 1.00 89.88 82 LYS A O 1
ATOM 663 N N . GLY A 1 83 ? 11.742 -0.724 -5.827 1.00 90.38 83 GLY A N 1
ATOM 664 C CA . GLY A 1 83 ? 10.290 -0.686 -5.982 1.00 90.38 83 GLY A CA 1
ATOM 665 C C . GLY A 1 83 ? 9.531 -1.114 -4.729 1.00 90.38 83 GLY A C 1
ATOM 666 O O . GLY A 1 83 ? 8.431 -1.648 -4.840 1.00 90.38 83 GLY A O 1
ATOM 667 N N . TYR A 1 84 ? 10.108 -0.925 -3.539 1.00 89.75 84 TYR A N 1
ATOM 668 C CA . TYR A 1 84 ? 9.443 -1.283 -2.286 1.00 89.75 84 TYR A CA 1
ATOM 669 C C . TYR A 1 84 ? 8.636 -0.121 -1.737 1.00 89.75 84 TYR A C 1
ATOM 671 O O . TYR A 1 84 ? 9.133 1.004 -1.636 1.00 89.75 84 TYR A O 1
ATOM 679 N N . GLY A 1 85 ? 7.432 -0.425 -1.269 1.00 89.38 85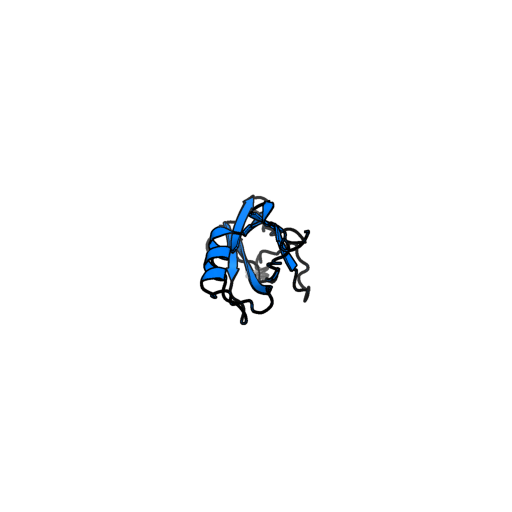 GLY A N 1
ATOM 680 C CA . GLY A 1 85 ? 6.656 0.503 -0.470 1.00 89.38 85 GLY A CA 1
ATOM 681 C C . GLY A 1 85 ? 5.860 -0.188 0.619 1.00 89.38 85 GLY A C 1
ATOM 682 O O . GLY A 1 85 ? 5.989 -1.387 0.857 1.00 89.38 85 GLY A O 1
ATOM 683 N N . TYR A 1 86 ? 5.090 0.611 1.338 1.00 88.00 86 TYR A N 1
ATOM 684 C CA . TYR A 1 86 ? 4.358 0.182 2.518 1.00 88.00 86 TYR A CA 1
ATOM 685 C C . TYR A 1 86 ? 3.188 1.119 2.776 1.00 88.00 86 TYR A C 1
ATOM 687 O O . TYR A 1 86 ? 3.124 2.228 2.240 1.00 88.00 86 TYR A O 1
ATOM 695 N N . LEU A 1 87 ? 2.258 0.663 3.607 1.00 88.31 87 LEU A N 1
ATOM 696 C CA . LEU A 1 87 ? 1.122 1.459 4.038 1.00 88.31 87 LEU A CA 1
ATOM 697 C C . LEU A 1 87 ? 1.258 1.783 5.526 1.00 88.31 87 LEU A C 1
ATOM 699 O O . LEU A 1 87 ? 1.647 0.929 6.329 1.00 88.31 87 LEU A O 1
ATOM 703 N N . THR A 1 88 ? 0.936 3.018 5.893 1.00 86.12 88 THR A N 1
ATOM 704 C CA . THR A 1 88 ? 0.926 3.473 7.287 1.00 86.12 88 THR A CA 1
ATOM 705 C C . THR A 1 88 ? -0.488 3.694 7.778 1.00 86.12 88 THR A C 1
ATOM 707 O O . THR A 1 88 ? -1.405 3.959 6.998 1.00 86.12 88 THR A O 1
ATOM 710 N N . PHE A 1 89 ? -0.643 3.592 9.096 1.00 85.75 89 PHE A N 1
ATOM 711 C CA . PHE A 1 89 ? -1.895 3.840 9.788 1.00 85.75 89 PHE A CA 1
ATOM 712 C C . PHE A 1 89 ? -1.713 4.952 10.822 1.00 85.75 89 PHE A C 1
ATOM 714 O O . PHE A 1 89 ? -0.838 4.875 11.682 1.00 85.75 89 PHE A O 1
ATOM 721 N N . ASN A 1 90 ? -2.551 5.985 10.748 1.00 87.81 90 ASN A N 1
ATOM 722 C CA . ASN A 1 90 ? -2.574 7.080 11.711 1.00 87.81 90 ASN A CA 1
ATOM 723 C C . ASN A 1 90 ? -3.709 6.871 12.717 1.00 87.81 90 ASN A C 1
ATOM 725 O O . ASN A 1 90 ? -4.866 7.220 12.473 1.00 87.81 90 ASN A O 1
ATOM 729 N N . GLU A 1 91 ? -3.349 6.330 13.876 1.00 83.25 91 GLU A N 1
ATOM 730 C CA . GLU A 1 91 ? -4.294 6.014 14.942 1.00 83.25 91 GLU A CA 1
ATOM 731 C C . GLU A 1 91 ? -5.068 7.244 15.437 1.00 83.25 91 GLU A C 1
ATOM 733 O O . GLU A 1 91 ? -6.280 7.169 15.634 1.00 83.25 91 GLU A O 1
ATOM 738 N N . THR A 1 92 ? -4.410 8.395 15.592 1.00 86.19 92 THR A N 1
ATOM 739 C CA . THR A 1 92 ? -5.059 9.637 16.042 1.00 86.19 92 THR A CA 1
ATOM 740 C C . THR A 1 92 ? -6.158 10.069 15.076 1.00 86.19 92 THR A C 1
ATOM 742 O O . THR A 1 92 ? -7.280 10.358 15.493 1.00 86.19 92 THR A O 1
ATOM 745 N N . SER A 1 93 ? -5.858 10.064 13.776 1.00 88.00 93 SER A N 1
ATOM 746 C CA . SER A 1 93 ? -6.817 10.426 12.727 1.00 88.00 93 SER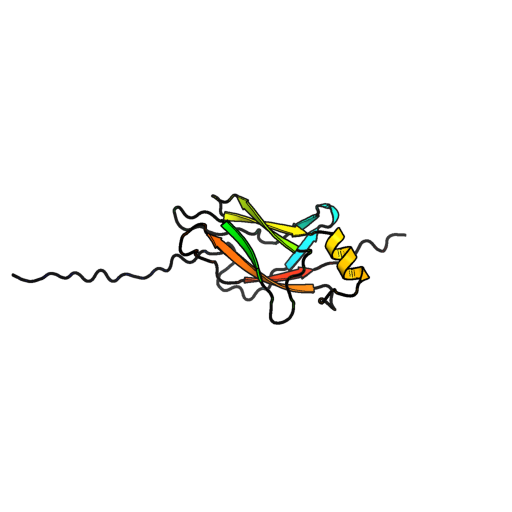 A CA 1
ATOM 747 C C . SER A 1 93 ? -7.974 9.427 12.663 1.00 88.00 93 SER A C 1
ATOM 749 O O . SER A 1 93 ? -9.126 9.831 12.509 1.00 88.00 93 SER A O 1
ATOM 751 N N . TYR A 1 94 ? -7.695 8.135 12.870 1.00 86.38 94 TYR A N 1
ATOM 752 C CA . TYR A 1 94 ? -8.725 7.103 12.967 1.00 86.38 94 TYR A CA 1
ATOM 753 C C . TYR A 1 94 ? -9.639 7.298 14.185 1.00 86.38 94 TYR A C 1
ATOM 755 O O . TYR A 1 94 ? -10.862 7.300 14.040 1.00 86.38 94 TYR A O 1
ATOM 763 N N . ARG A 1 95 ? -9.073 7.513 15.381 1.00 84.12 95 ARG A N 1
ATOM 764 C CA . ARG A 1 95 ? -9.839 7.756 16.616 1.00 84.12 95 ARG A CA 1
ATOM 765 C C . ARG A 1 95 ? -10.728 8.991 16.487 1.00 84.12 95 ARG A C 1
ATOM 767 O O . ARG A 1 95 ? -11.886 8.939 16.892 1.00 84.12 95 ARG A O 1
ATOM 774 N N . HIS A 1 96 ? -10.214 10.055 15.872 1.00 87.62 96 HIS A N 1
ATOM 775 C CA . HIS A 1 96 ? -10.981 11.261 15.575 1.00 87.62 96 HIS A CA 1
ATOM 776 C C . HIS A 1 96 ? -12.135 10.951 14.608 1.00 87.62 96 HIS A C 1
ATOM 778 O O . HIS A 1 96 ? -13.292 11.213 14.920 1.00 87.62 96 HIS A O 1
ATOM 784 N N . ALA A 1 97 ? -11.875 10.298 13.472 1.00 84.56 97 ALA A N 1
ATOM 785 C CA . ALA A 1 97 ? -12.935 9.908 12.537 1.00 84.56 97 ALA A CA 1
ATOM 786 C C . ALA A 1 97 ? -14.018 9.032 13.204 1.00 84.56 97 ALA A C 1
ATOM 788 O O . ALA A 1 97 ? -15.218 9.234 13.008 1.00 84.56 97 ALA A O 1
ATOM 789 N N . LYS A 1 98 ? -13.603 8.110 14.078 1.00 83.62 98 LYS A N 1
ATOM 790 C CA . LYS A 1 98 ? -14.511 7.282 14.876 1.00 83.62 98 LYS A CA 1
ATOM 791 C C . LYS A 1 98 ? -15.384 8.110 15.820 1.00 83.62 98 LYS A C 1
ATOM 793 O O . LYS A 1 98 ? -16.589 7.877 15.860 1.00 83.62 98 LYS A O 1
ATOM 798 N N . SER A 1 99 ? -14.820 9.077 16.549 1.00 84.00 99 SER A N 1
ATOM 799 C CA . SER A 1 99 ? -15.590 9.912 17.485 1.00 84.00 99 SER A CA 1
ATOM 800 C C . SER A 1 99 ? -16.605 10.818 16.789 1.00 84.00 99 SER A C 1
ATOM 802 O O . SER A 1 99 ? -17.650 11.103 17.363 1.00 84.00 99 SER A O 1
ATOM 804 N N . PHE A 1 100 ? -16.331 11.237 15.550 1.00 84.94 100 PHE A N 1
ATOM 805 C CA . PHE A 1 100 ? -17.270 12.018 14.734 1.00 84.94 100 PHE A CA 1
ATOM 806 C C . PHE A 1 100 ? -18.278 11.159 13.957 1.00 84.94 100 PHE A C 1
ATOM 808 O O . PHE A 1 100 ? -19.096 11.704 13.221 1.00 84.94 100 PHE A O 1
ATOM 815 N N . GLY A 1 101 ? -18.225 9.827 14.083 1.00 78.69 101 GLY A N 1
ATOM 816 C CA . GLY A 1 101 ? -19.088 8.929 13.314 1.00 78.69 101 GLY A CA 1
ATOM 817 C C . GLY A 1 101 ? -18.832 8.980 11.802 1.00 78.69 101 GLY A C 1
ATOM 818 O O . GLY A 1 101 ? -19.712 8.627 11.024 1.00 78.69 101 GLY A O 1
ATOM 819 N N . SER A 1 102 ? -17.643 9.415 11.372 1.00 79.12 102 SER A N 1
ATOM 820 C CA . SER A 1 102 ? -17.284 9.600 9.959 1.00 79.12 102 SER A CA 1
ATOM 821 C C . SER A 1 102 ? -16.602 8.379 9.330 1.00 79.12 102 SER A C 1
ATOM 823 O O . SER A 1 102 ? -16.041 8.460 8.237 1.00 79.12 102 SER A O 1
ATOM 825 N N . LEU A 1 103 ? -16.651 7.222 9.998 1.00 80.12 103 LEU A N 1
ATOM 826 C CA . LEU A 1 103 ? -16.182 5.964 9.424 1.00 80.12 103 LEU A CA 1
ATOM 827 C C . LEU A 1 103 ? -17.211 5.434 8.416 1.00 80.12 103 LEU A C 1
ATOM 829 O O . LEU A 1 103 ? -18.264 4.925 8.793 1.00 80.12 103 LEU A O 1
ATOM 833 N N . GLU A 1 104 ? -16.889 5.511 7.124 1.00 76.06 104 GLU A N 1
ATOM 834 C CA . GLU A 1 104 ? -17.732 4.947 6.056 1.00 76.06 104 GLU A CA 1
ATOM 835 C C . GLU A 1 104 ? -17.852 3.410 6.127 1.00 76.06 104 GLU A C 1
ATOM 837 O O . GLU A 1 104 ? -18.840 2.827 5.671 1.00 76.06 104 GLU A O 1
ATOM 842 N N . ALA A 1 105 ? -16.852 2.734 6.696 1.00 69.12 105 ALA A N 1
ATOM 843 C CA . ALA A 1 105 ? -16.791 1.280 6.775 1.00 69.12 105 ALA A CA 1
ATOM 844 C C . ALA A 1 105 ? -17.744 0.722 7.848 1.00 69.12 105 ALA A C 1
ATOM 846 O O . ALA A 1 105 ? -17.332 0.415 8.965 1.00 69.12 105 ALA A O 1
ATOM 847 N N . ARG A 1 106 ? -19.024 0.533 7.497 1.00 61.97 106 ARG A N 1
ATOM 848 C CA . ARG A 1 106 ? -20.055 -0.032 8.398 1.00 61.97 106 ARG A CA 1
ATOM 849 C C . ARG A 1 106 ? -19.685 -1.392 9.000 1.00 61.97 106 ARG A C 1
ATOM 851 O O . ARG A 1 106 ? -20.142 -1.719 10.087 1.00 61.97 106 ARG A O 1
ATOM 858 N N . THR A 1 107 ? -18.887 -2.183 8.288 1.00 63.41 107 THR A N 1
ATOM 859 C CA . THR A 1 107 ? -18.456 -3.529 8.690 1.00 63.41 107 THR A CA 1
ATOM 860 C C . THR A 1 107 ? -17.031 -3.566 9.250 1.00 63.41 107 THR A C 1
ATOM 862 O O . THR A 1 107 ? -16.532 -4.648 9.529 1.00 63.41 107 THR A O 1
ATOM 865 N N . GLY A 1 108 ? -16.357 -2.416 9.386 1.00 68.38 108 GLY A N 1
ATOM 866 C CA . GLY A 1 108 ? -14.936 -2.349 9.759 1.00 68.38 108 GLY A CA 1
ATOM 867 C C . GLY A 1 108 ? -13.962 -2.609 8.602 1.00 68.38 108 GLY A C 1
ATOM 868 O O . GLY A 1 108 ? -12.750 -2.569 8.809 1.00 68.38 108 GLY A O 1
ATOM 869 N N . PHE A 1 109 ? -14.481 -2.824 7.385 1.00 78.00 109 PHE A N 1
ATOM 870 C CA . PHE A 1 109 ? -13.685 -3.046 6.181 1.00 78.00 109 PHE A CA 1
ATOM 871 C C . PHE A 1 109 ? -13.721 -1.849 5.225 1.00 78.00 109 PHE A C 1
ATOM 873 O O . PHE A 1 109 ? -14.799 -1.403 4.828 1.00 78.00 109 PHE A O 1
ATOM 880 N N . TYR A 1 110 ? -12.549 -1.370 4.802 1.00 82.75 110 TYR A N 1
ATOM 881 C CA . TYR A 1 110 ? -12.421 -0.390 3.717 1.00 82.75 110 TYR A CA 1
ATOM 882 C C . TYR A 1 110 ? -12.020 -1.090 2.429 1.00 82.75 110 TYR A C 1
ATOM 884 O O . TYR A 1 110 ? -10.938 -1.665 2.359 1.00 82.75 110 TYR A O 1
ATOM 892 N N . HIS A 1 111 ? -12.852 -0.995 1.395 1.00 86.50 111 HIS A N 1
ATOM 893 C CA . HIS A 1 111 ? -12.515 -1.471 0.057 1.00 86.50 111 HIS A CA 1
ATOM 894 C C . HIS A 1 111 ? -11.944 -0.316 -0.764 1.00 86.50 111 HIS A C 1
ATOM 896 O O . HIS A 1 111 ? -12.674 0.610 -1.112 1.00 86.50 111 HIS A O 1
ATOM 902 N N . LEU A 1 112 ? -10.661 -0.366 -1.106 1.00 89.56 112 LEU A N 1
ATOM 903 C CA . LEU A 1 112 ? -9.960 0.673 -1.866 1.00 89.56 112 LEU A CA 1
ATOM 904 C C . LEU A 1 112 ? -9.251 0.064 -3.078 1.00 89.56 112 LEU A C 1
ATOM 906 O O . LEU A 1 112 ? -9.311 -1.142 -3.330 1.00 89.56 112 LEU A O 1
ATOM 910 N N . LYS A 1 113 ? -8.575 0.910 -3.850 1.00 90.19 113 LYS A N 1
ATOM 911 C CA . LYS A 1 113 ? -7.610 0.475 -4.860 1.00 90.19 113 LYS A CA 1
ATOM 912 C C . LYS A 1 113 ? -6.241 1.068 -4.552 1.00 90.19 113 LYS A C 1
ATOM 914 O O . LYS A 1 113 ? -6.164 2.125 -3.938 1.00 90.19 113 LYS A O 1
ATOM 919 N N . ILE A 1 114 ? -5.179 0.421 -5.007 1.00 88.94 114 ILE A N 1
ATOM 920 C CA . ILE A 1 114 ? -3.802 0.907 -4.901 1.00 88.94 114 ILE A CA 1
ATOM 921 C C . ILE A 1 114 ? -3.178 1.031 -6.292 1.00 88.94 114 ILE A C 1
ATOM 923 O O . ILE A 1 114 ? -3.391 0.172 -7.153 1.00 88.94 114 ILE A O 1
ATOM 927 N N . ILE A 1 115 ? -2.430 2.109 -6.509 1.00 91.75 115 ILE A N 1
ATOM 928 C CA . ILE A 1 115 ? -1.569 2.321 -7.676 1.00 91.75 115 ILE A CA 1
ATOM 929 C C . ILE A 1 115 ? -0.164 2.701 -7.212 1.00 91.75 115 ILE A C 1
ATOM 931 O O . ILE A 1 115 ? 0.018 3.245 -6.122 1.00 91.75 115 ILE A O 1
ATOM 935 N N . ALA A 1 116 ? 0.819 2.422 -8.054 1.00 92.25 116 ALA A N 1
ATOM 936 C CA . ALA A 1 116 ? 2.167 2.941 -7.935 1.00 92.25 116 ALA A CA 1
ATOM 937 C C . ALA A 1 116 ? 2.573 3.623 -9.237 1.00 92.25 116 ALA A C 1
ATOM 939 O O . ALA A 1 116 ? 2.182 3.168 -10.316 1.00 92.25 116 ALA A O 1
ATOM 940 N N . GLU A 1 117 ? 3.369 4.680 -9.126 1.00 93.12 117 GLU A N 1
ATOM 941 C CA . GLU A 1 117 ? 3.873 5.442 -10.268 1.00 93.12 117 GLU A CA 1
ATOM 942 C C . GLU A 1 117 ? 5.397 5.532 -10.211 1.00 93.12 117 GLU A C 1
ATOM 944 O O . GLU A 1 117 ? 5.988 5.647 -9.130 1.00 93.12 117 GLU A O 1
ATOM 949 N N . ASP A 1 118 ? 6.045 5.462 -11.372 1.00 92.38 118 ASP A N 1
ATOM 950 C CA . ASP A 1 118 ? 7.479 5.717 -11.465 1.00 92.38 118 ASP A CA 1
ATOM 951 C C . ASP A 1 118 ? 7.799 7.217 -11.539 1.00 92.38 118 ASP A C 1
ATOM 953 O O . ASP A 1 118 ? 6.917 8.065 -11.613 1.00 92.38 118 ASP A O 1
ATOM 957 N N . CYS A 1 119 ? 9.085 7.558 -11.484 1.00 90.56 119 CYS A N 1
ATOM 958 C CA . CYS A 1 119 ? 9.571 8.935 -11.605 1.00 90.56 119 CYS A CA 1
ATOM 959 C C . CYS A 1 119 ? 9.677 9.430 -13.066 1.00 90.56 119 CYS A C 1
ATOM 961 O O . CYS A 1 119 ? 10.329 10.448 -13.315 1.00 90.56 119 CYS A O 1
ATOM 963 N N . SER A 1 120 ? 9.149 8.693 -14.053 1.00 88.62 120 SER A N 1
ATOM 964 C CA . SER A 1 120 ? 9.316 9.050 -15.467 1.00 88.62 120 SER A CA 1
ATOM 965 C C . SER A 1 120 ? 8.401 10.209 -15.885 1.00 88.62 120 SER A C 1
ATOM 967 O O . SER A 1 120 ? 7.474 10.578 -15.172 1.00 88.62 120 SER A O 1
ATOM 969 N N . HIS A 1 121 ? 8.690 10.826 -17.033 1.00 84.75 121 HIS A N 1
ATOM 970 C CA . HIS A 1 121 ? 7.900 11.927 -17.588 1.00 84.75 121 HIS A CA 1
ATOM 971 C C . HIS A 1 121 ? 7.585 11.619 -19.066 1.00 84.75 121 HIS A C 1
ATOM 973 O O . HIS A 1 121 ? 8.501 11.681 -19.889 1.00 84.75 121 HIS A O 1
ATOM 979 N N . PRO A 1 122 ? 6.334 11.273 -19.436 1.00 85.50 122 PRO A N 1
ATOM 980 C CA . PRO A 1 122 ? 5.155 11.145 -18.572 1.00 85.50 122 PRO A CA 1
ATOM 981 C C . PRO A 1 122 ? 5.271 9.967 -17.598 1.00 85.50 122 PRO A C 1
ATOM 983 O O . PRO A 1 122 ? 5.864 8.947 -17.948 1.00 85.50 122 PRO A O 1
ATOM 986 N N . THR A 1 123 ? 4.681 10.105 -16.408 1.00 87.38 123 THR A N 1
ATOM 987 C CA . THR A 1 123 ? 4.687 9.057 -15.382 1.00 87.38 123 THR A CA 1
ATOM 988 C C . THR A 1 123 ? 3.994 7.800 -15.885 1.00 87.38 123 THR A C 1
ATOM 990 O O . THR A 1 123 ? 2.930 7.845 -16.512 1.00 87.38 123 THR A O 1
ATOM 993 N N . LYS A 1 124 ? 4.596 6.648 -15.595 1.00 88.56 124 LYS A N 1
ATOM 994 C CA . LYS A 1 124 ? 3.991 5.342 -15.844 1.00 88.56 124 LYS A CA 1
ATOM 995 C C . LYS A 1 124 ? 3.418 4.826 -14.543 1.00 88.56 124 LYS A C 1
ATOM 997 O O . LYS A 1 124 ? 4.043 4.957 -13.494 1.00 88.56 124 LYS A O 1
ATOM 1002 N N . SER A 1 125 ? 2.253 4.198 -14.620 1.00 88.38 125 SER A N 1
ATOM 1003 C CA . SER A 1 125 ? 1.564 3.660 -13.455 1.00 88.38 125 SER A CA 1
ATOM 1004 C C . SER A 1 125 ? 1.290 2.169 -13.590 1.00 88.38 125 SER A C 1
ATOM 1006 O O . SER A 1 125 ? 1.126 1.620 -14.683 1.00 88.38 125 SER A O 1
ATOM 1008 N N . THR A 1 126 ? 1.240 1.489 -12.450 1.00 86.44 126 THR A N 1
ATOM 1009 C CA . THR A 1 126 ? 0.671 0.144 -12.370 1.00 86.44 126 THR A CA 1
ATOM 1010 C C . THR A 1 126 ? -0.827 0.202 -12.648 1.00 86.44 126 THR A C 1
ATOM 1012 O O . THR A 1 126 ? -1.493 1.168 -12.269 1.00 86.44 126 THR A O 1
ATOM 1015 N N . LYS A 1 127 ? -1.412 -0.890 -13.148 1.00 85.31 127 LYS A N 1
ATOM 1016 C CA . LYS A 1 127 ? -2.873 -1.050 -13.087 1.00 85.31 127 LYS A CA 1
ATOM 1017 C C . LYS A 1 127 ? -3.350 -0.977 -11.634 1.00 85.31 127 LYS A C 1
ATOM 1019 O O . LYS A 1 127 ? -2.713 -1.540 -10.740 1.00 85.31 127 LYS A O 1
ATOM 1024 N N . SER A 1 128 ? -4.479 -0.301 -11.413 1.00 85.31 128 SER A N 1
ATOM 1025 C CA . SER A 1 128 ? -5.087 -0.211 -10.085 1.00 85.31 128 SER A CA 1
ATOM 1026 C C . SER A 1 128 ? -5.456 -1.595 -9.577 1.00 85.31 128 SER A C 1
ATOM 1028 O O . SER A 1 128 ? -6.087 -2.363 -10.308 1.00 85.31 128 SER A O 1
ATOM 1030 N N . TRP A 1 129 ? -5.121 -1.879 -8.328 1.00 82.06 129 TRP A N 1
ATOM 1031 C CA . TRP A 1 129 ? -5.302 -3.200 -7.747 1.00 82.06 129 TRP A CA 1
ATOM 1032 C C . TRP A 1 129 ? -6.185 -3.125 -6.477 1.00 82.06 129 TRP A C 1
ATOM 1034 O O . TRP A 1 129 ? -6.018 -2.185 -5.701 1.00 82.06 129 TRP A O 1
ATOM 1044 N N . PRO A 1 130 ? -7.189 -4.008 -6.284 1.00 82.94 130 PRO A N 1
ATOM 1045 C CA . PRO A 1 130 ? -8.186 -3.870 -5.214 1.00 82.94 130 PRO A CA 1
ATOM 1046 C C . PRO A 1 130 ? -7.674 -4.352 -3.850 1.00 82.94 130 PRO A C 1
ATOM 1048 O O . PRO A 1 130 ? -7.354 -5.520 -3.701 1.00 82.94 130 PRO A O 1
ATOM 1051 N N . ILE A 1 131 ? -7.707 -3.504 -2.824 1.00 79.75 131 ILE A N 1
ATOM 1052 C CA . ILE A 1 131 ? -7.220 -3.819 -1.471 1.00 79.75 131 ILE A CA 1
ATOM 1053 C C . ILE A 1 131 ? -8.341 -3.648 -0.441 1.00 79.75 131 ILE A C 1
ATOM 1055 O O . ILE A 1 131 ? -9.114 -2.691 -0.519 1.00 79.75 131 ILE A O 1
ATOM 1059 N N . THR A 1 132 ? -8.447 -4.573 0.517 1.00 81.88 132 THR A N 1
ATOM 1060 C CA . THR A 1 132 ? -9.383 -4.440 1.643 1.00 81.88 132 THR A CA 1
ATOM 1061 C C . THR A 1 132 ? -8.631 -4.313 2.956 1.00 81.88 132 THR A C 1
ATOM 1063 O O . THR A 1 132 ? -7.808 -5.162 3.276 1.00 81.88 132 THR A O 1
ATOM 1066 N N . PHE A 1 133 ? -8.936 -3.272 3.724 1.00 76.50 133 PHE A N 1
ATOM 1067 C CA . PHE A 1 133 ? -8.367 -3.053 5.052 1.00 76.50 133 PHE A CA 1
ATOM 1068 C C . PHE A 1 133 ? -9.353 -3.482 6.113 1.00 76.50 133 PHE A C 1
ATOM 1070 O O . PHE A 1 133 ? -10.486 -3.009 6.092 1.00 76.50 133 PHE A O 1
ATOM 1077 N N . GLU A 1 134 ? -8.912 -4.309 7.049 1.00 75.31 134 GLU A N 1
ATOM 1078 C CA . GLU A 1 134 ? -9.659 -4.587 8.268 1.00 75.31 134 GLU A CA 1
ATOM 1079 C C . GLU A 1 134 ? -9.130 -3.708 9.399 1.00 75.31 134 GLU A C 1
ATOM 1081 O O . GLU A 1 134 ? -7.951 -3.775 9.754 1.00 75.31 134 GLU A O 1
ATOM 1086 N N . VAL A 1 135 ? -10.008 -2.888 9.975 1.00 68.81 135 VAL A N 1
ATOM 1087 C CA . VAL A 1 135 ? -9.710 -2.152 11.205 1.00 68.81 135 VAL A CA 1
ATOM 1088 C C . VAL A 1 135 ? -10.385 -2.889 12.360 1.00 68.81 135 VAL A C 1
ATOM 1090 O O . VAL A 1 135 ? -11.458 -2.505 12.826 1.00 68.81 135 VAL A O 1
ATOM 1093 N N . SER A 1 136 ? -9.804 -4.018 12.778 1.00 58.72 136 SER A N 1
ATOM 1094 C CA . SER A 1 136 ? -10.353 -4.824 13.871 1.00 58.72 136 SER A CA 1
ATOM 1095 C C . SER A 1 136 ? -10.249 -4.053 15.188 1.00 58.72 136 SER A C 1
ATOM 1097 O O . SER A 1 136 ? -9.148 -3.777 15.658 1.00 58.72 136 SER A O 1
ATOM 1099 N N . SER A 1 137 ? -11.375 -3.741 15.833 1.00 49.22 137 SER A N 1
ATOM 1100 C CA . SER A 1 137 ? -11.394 -3.076 17.145 1.00 49.22 137 SER A CA 1
ATOM 1101 C C . SER A 1 137 ? -11.105 -4.027 18.318 1.00 49.22 137 SER A C 1
ATOM 1103 O O . SER A 1 137 ? -11.720 -3.909 19.380 1.00 49.22 137 SER A O 1
ATOM 1105 N N . SER A 1 138 ? -10.239 -5.022 18.148 1.00 42.66 138 SER A N 1
ATOM 1106 C CA . SER A 1 138 ? -10.021 -6.049 19.166 1.00 42.66 138 SER A CA 1
ATOM 1107 C C . SER A 1 138 ? -8.755 -5.787 19.976 1.00 42.66 138 SER A C 1
ATOM 1109 O O . SER A 1 138 ? -7.734 -6.432 19.774 1.00 42.66 138 SER A O 1
ATOM 1111 N N . LEU A 1 139 ? -8.878 -4.881 20.946 1.00 40.38 139 LEU A N 1
ATOM 1112 C CA . LEU A 1 139 ? -8.408 -5.089 22.322 1.00 40.38 139 LEU A CA 1
ATOM 1113 C C . LEU A 1 139 ? -9.422 -4.428 23.272 1.00 40.38 139 LEU A C 1
ATOM 1115 O O . LEU A 1 139 ? -9.140 -3.504 24.026 1.00 40.38 139 LEU A O 1
ATOM 1119 N N . SER A 1 140 ? -10.666 -4.891 23.190 1.00 35.69 140 SER A N 1
ATOM 1120 C CA . SER A 1 140 ? -11.664 -4.737 24.246 1.00 35.69 140 SER A CA 1
ATOM 1121 C C . SER A 1 140 ? -12.115 -6.144 24.605 1.00 35.69 140 SER A C 1
ATOM 1123 O O . SER A 1 140 ? -12.976 -6.671 23.914 1.00 35.69 140 SER A O 1
ATOM 1125 N N . LEU A 1 141 ? -11.450 -6.736 25.605 1.00 31.66 141 LEU A N 1
ATOM 1126 C CA . LEU A 1 141 ? -11.765 -7.961 26.369 1.00 31.66 141 LEU A CA 1
ATOM 1127 C C . LEU A 1 141 ? -10.521 -8.841 26.525 1.00 31.66 141 LEU A C 1
ATOM 1129 O O . LEU A 1 141 ? -10.295 -9.726 25.710 1.00 31.66 141 LEU A O 1
ATOM 1133 N N . ILE A 1 142 ? -9.763 -8.617 27.601 1.00 29.73 142 ILE A N 1
ATOM 1134 C CA . ILE A 1 142 ? -9.574 -9.641 28.638 1.00 29.73 142 ILE A CA 1
ATOM 1135 C C . ILE A 1 142 ? -9.652 -8.893 29.979 1.00 29.73 142 ILE A C 1
ATOM 1137 O O . ILE A 1 142 ? -8.836 -8.008 30.239 1.00 29.73 142 ILE A O 1
ATOM 1141 N N . LEU A 1 143 ? -10.723 -9.183 30.725 1.00 33.34 143 LEU A N 1
ATOM 1142 C CA . LEU A 1 143 ? -10.879 -8.934 32.163 1.00 33.34 143 LEU A CA 1
ATOM 1143 C C . LEU A 1 143 ? -9.927 -9.847 32.940 1.00 33.34 143 LEU A C 1
ATOM 1145 O O . LEU A 1 143 ? -9.797 -11.016 32.511 1.00 33.34 143 LEU A O 1
#

Secondary structure (DSSP, 8-state):
----------------BEESS-TT----EEEEEEGGGTEEEESS--BEEPPTT--EEEEEEE--SS-PPPTTEEEEEEETTTTEEEEEE-HHHHHHHHHTT----TTSEEEEEEEEEES-SSPPBBPPEEEEEE-----S---

Radius of gyration: 19.71 Å; chains: 1; bounding box: 38×25×88 Å

Organism: Schistosoma bovis (NCBI:txid6184)

pLDDT: mean 74.72, std 18.66, range [29.73, 94.88]

Sequence (143 aa):
MTYNTQLCAVIFVQCELFWNFPRNSREVFHAYVNEKAHTIQVFPSIQVKLTNDSKLCSISLLSSGRNSVPNFIHGNVLNQEKGYGYLTFNETSYRHAKSFGSLEARTGFYHLKIIAEDCSHPTKSTKSWPITFEVSSSLSLIL